Protein AF-A0A9E3WJ45-F1 (afdb_monomer_lite)

Sequence (172 aa):
MMRILLLAVLLLTVACGTVTPPIDIAPDAWISYDHKTSYFVSDAGADSVRLTVKYASFTFLDKSAELLPVAKSVFQRISNELAEKRGTVRAVYDSSKFYESVAYNGVSGVSTALVSNELTFSAKADSSGTPTSAIEPVEIVQKLEALKKALDSGLITKEEYERKKKEILERY

Radius of gyration: 19.95 Å; chains: 1; bounding box: 79×28×49 Å

Foldseek 3Di:
DPDPPPPPVPPPPQPFFDWDDPDDDDPVQWDDPDPFKIKHWADPDPQKIKIKMKGFDPAAAPCQLVQALVRVLVSLVVQQVVLVVVVARGKDWDPVDWDWTFTARPGGGTGMIMTMTMTGGDNDPPPPDPPPDCPRSVCLVVVLVVLVVCVVVVVDDPVRSVVVNVVSSVVD

Secondary structure (DSSP, 8-state):
--SSTTSSSTT----------SS---TTSPEE-SSSEEEEEEE-SSSEEEEEEEEE----GGGGGGHHHHHHHHHHHHHHHHHHHTT-SEEE--TT--EEEEEEETTTEEEEEEEEEEEEEESS--TTS-------HHHHHHHHHHHHHHHHTTSS-HHHHHHHHHHHHHT-

Structure (mmCIF, N/CA/C/O backbone):
data_AF-A0A9E3WJ45-F1
#
_entry.id   AF-A0A9E3WJ45-F1
#
loop_
_atom_site.group_PDB
_atom_site.id
_atom_site.type_symbol
_atom_site.label_atom_id
_atom_site.label_alt_id
_atom_site.label_comp_id
_atom_site.label_asym_id
_atom_site.label_entity_id
_atom_site.label_seq_id
_atom_site.pdbx_PDB_ins_code
_atom_site.Cartn_x
_atom_site.Cartn_y
_atom_site.Cartn_z
_atom_site.occupancy
_atom_site.B_iso_or_equiv
_atom_site.auth_seq_id
_atom_site.auth_comp_id
_atom_site.auth_asym_id
_atom_site.auth_atom_id
_atom_site.pdbx_PDB_model_num
ATOM 1 N N . MET A 1 1 ? -55.492 -4.082 -3.348 1.00 48.84 1 MET A N 1
ATOM 2 C CA . MET A 1 1 ? -54.397 -4.036 -2.352 1.00 48.84 1 MET A CA 1
ATOM 3 C C . MET A 1 1 ? -53.223 -4.911 -2.813 1.00 48.84 1 MET A C 1
ATOM 5 O O . MET A 1 1 ? -53.079 -6.005 -2.304 1.00 48.84 1 MET A O 1
ATOM 9 N N . MET A 1 2 ? -52.420 -4.505 -3.812 1.00 48.41 2 MET A N 1
ATOM 10 C CA . MET A 1 2 ? -51.205 -5.265 -4.202 1.00 48.41 2 MET A CA 1
ATOM 11 C C . MET A 1 2 ? -50.290 -4.478 -5.166 1.00 48.41 2 MET A C 1
ATOM 13 O O . MET A 1 2 ? -49.921 -4.972 -6.223 1.00 48.41 2 MET A O 1
ATOM 17 N N . ARG A 1 3 ? -49.988 -3.202 -4.878 1.00 51.31 3 ARG A N 1
ATOM 18 C CA . ARG A 1 3 ? -49.103 -2.382 -5.744 1.00 51.31 3 ARG A CA 1
ATOM 19 C C . ARG A 1 3 ? -48.049 -1.542 -5.013 1.00 51.31 3 ARG A C 1
ATOM 21 O O . ARG A 1 3 ? -47.250 -0.895 -5.667 1.00 51.31 3 ARG A O 1
ATOM 28 N N . ILE A 1 4 ? -48.002 -1.587 -3.680 1.00 54.56 4 ILE A N 1
ATOM 29 C CA . ILE A 1 4 ? -47.079 -0.756 -2.881 1.00 54.56 4 ILE A CA 1
ATOM 30 C C . ILE A 1 4 ? -45.827 -1.542 -2.431 1.00 54.56 4 ILE A C 1
ATOM 32 O O . ILE A 1 4 ? -44.836 -0.947 -2.031 1.00 54.56 4 ILE A O 1
ATOM 36 N N . LEU A 1 5 ? -45.800 -2.874 -2.576 1.00 51.72 5 LEU A N 1
ATOM 37 C CA . LEU A 1 5 ? -44.706 -3.698 -2.037 1.00 51.72 5 LEU A CA 1
ATOM 38 C C . LEU A 1 5 ? -43.452 -3.806 -2.932 1.00 51.72 5 LEU A C 1
ATOM 40 O O . LEU A 1 5 ? -42.446 -4.347 -2.492 1.00 51.72 5 LEU A O 1
ATOM 44 N N . LEU A 1 6 ? -43.487 -3.305 -4.172 1.00 49.81 6 LEU A N 1
ATOM 45 C CA . LEU A 1 6 ? -42.384 -3.470 -5.135 1.00 49.81 6 LEU A CA 1
ATOM 46 C C . LEU A 1 6 ? -41.382 -2.302 -5.163 1.00 49.81 6 LEU A C 1
ATOM 48 O O . LEU A 1 6 ? -40.339 -2.426 -5.795 1.00 49.81 6 LEU A O 1
ATOM 52 N N . LEU A 1 7 ? -41.649 -1.196 -4.456 1.00 48.41 7 LEU A N 1
ATOM 53 C CA . LEU A 1 7 ? -40.744 -0.035 -4.430 1.00 48.41 7 LEU A CA 1
ATOM 54 C C . LEU A 1 7 ? -39.679 -0.080 -3.318 1.00 48.41 7 LEU A C 1
ATOM 56 O O . LEU A 1 7 ? -38.737 0.704 -3.356 1.00 48.41 7 LEU A O 1
ATOM 60 N N . ALA A 1 8 ? -39.792 -0.985 -2.341 1.00 49.59 8 ALA A N 1
ATOM 61 C CA . ALA A 1 8 ? -38.893 -1.013 -1.181 1.00 49.59 8 ALA A CA 1
ATOM 62 C C . ALA A 1 8 ? -37.630 -1.882 -1.368 1.00 49.59 8 ALA A C 1
ATOM 64 O O . ALA A 1 8 ? -36.705 -1.791 -0.568 1.00 49.59 8 ALA A O 1
ATOM 65 N N . VAL A 1 9 ? -37.556 -2.702 -2.423 1.00 49.16 9 VAL A N 1
ATOM 66 C CA . VAL A 1 9 ? -36.416 -3.617 -2.663 1.00 49.16 9 VAL A CA 1
ATOM 67 C C . VAL A 1 9 ? -35.296 -2.958 -3.490 1.00 49.16 9 VAL A C 1
ATOM 69 O O . VAL A 1 9 ? -34.186 -3.473 -3.549 1.00 49.16 9 VAL A O 1
ATOM 72 N N . LEU A 1 10 ? -35.534 -1.776 -4.072 1.00 48.03 10 LEU A N 1
ATOM 73 C CA . LEU A 1 10 ? -34.565 -1.100 -4.948 1.00 48.03 10 LEU A CA 1
ATOM 74 C C . LEU A 1 10 ? -33.576 -0.162 -4.219 1.00 48.03 10 LEU A C 1
ATOM 76 O O . LEU A 1 10 ? -32.711 0.419 -4.861 1.00 48.03 10 LEU A O 1
ATOM 80 N N . LEU A 1 11 ? -33.689 0.009 -2.897 1.00 47.91 11 LEU A N 1
ATOM 81 C CA . LEU A 1 11 ? -32.95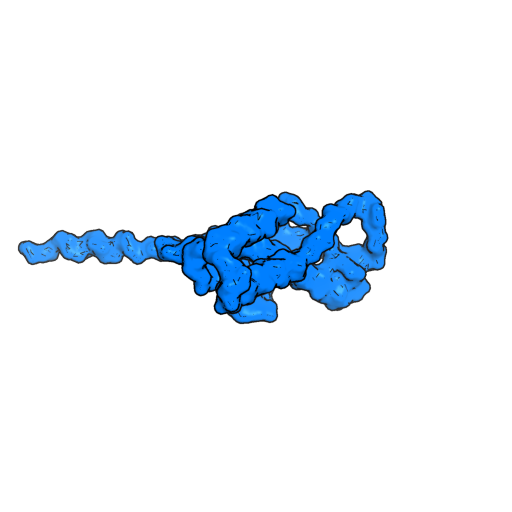2 1.039 -2.138 1.00 47.91 11 LEU A CA 1
ATOM 82 C C . LEU A 1 11 ? -31.832 0.506 -1.230 1.00 47.91 11 LEU A C 1
ATOM 84 O O . LEU A 1 11 ? -31.256 1.265 -0.457 1.00 47.91 11 LEU A O 1
ATOM 88 N N . LEU A 1 12 ? -31.484 -0.778 -1.341 1.00 48.91 12 LEU A N 1
ATOM 89 C CA . LEU A 1 12 ? -30.400 -1.403 -0.570 1.00 48.91 12 LEU A CA 1
ATOM 90 C C . LEU A 1 12 ? -29.258 -1.918 -1.455 1.00 48.91 12 LEU A C 1
ATOM 92 O O . LEU A 1 12 ? -28.562 -2.864 -1.093 1.00 48.91 12 LEU A O 1
ATOM 96 N N . THR A 1 13 ? -28.994 -1.266 -2.591 1.00 52.03 13 THR A N 1
ATOM 97 C CA . THR A 1 13 ? -27.661 -1.348 -3.199 1.00 52.03 13 THR A CA 1
ATOM 98 C C . THR A 1 13 ? -26.712 -0.547 -2.316 1.00 52.03 13 THR A C 1
ATOM 100 O O . THR A 1 13 ? -26.434 0.624 -2.574 1.00 52.03 13 THR A O 1
ATOM 103 N N . VAL A 1 14 ? -26.265 -1.158 -1.217 1.00 56.28 14 VAL A N 1
ATOM 104 C CA . VAL A 1 14 ? -25.127 -0.663 -0.445 1.00 56.28 14 VAL A CA 1
ATOM 105 C C . VAL A 1 14 ? -23.978 -0.570 -1.440 1.00 56.28 14 VAL A C 1
ATOM 107 O O . VAL A 1 14 ? -23.453 -1.589 -1.884 1.00 56.28 14 VAL A O 1
ATOM 110 N N . ALA A 1 15 ? -23.665 0.651 -1.871 1.00 55.47 15 ALA A N 1
ATOM 111 C CA . ALA A 1 15 ? -22.578 0.913 -2.791 1.00 55.47 15 ALA A CA 1
ATOM 112 C C . ALA A 1 15 ? -21.275 0.551 -2.071 1.00 55.47 15 ALA A C 1
ATOM 114 O O . ALA A 1 15 ? -20.734 1.343 -1.302 1.00 55.47 15 ALA A O 1
ATOM 115 N N . CYS A 1 16 ? -20.805 -0.681 -2.261 1.00 63.72 16 CYS A N 1
ATOM 116 C CA . CYS A 1 16 ? -19.432 -1.029 -1.944 1.00 63.72 16 CYS A CA 1
ATOM 117 C C . CYS A 1 16 ? -18.552 -0.171 -2.848 1.00 63.72 16 CYS A C 1
ATOM 119 O O . CYS A 1 16 ? -18.567 -0.342 -4.068 1.00 63.72 16 CYS A O 1
ATOM 121 N N . GLY A 1 17 ? -17.831 0.781 -2.255 1.00 70.25 17 GLY A N 1
ATOM 122 C CA . GLY A 1 17 ? -16.852 1.558 -2.998 1.00 70.25 17 GLY A CA 1
ATOM 123 C C . GLY A 1 17 ? -15.794 0.625 -3.582 1.00 70.25 17 GLY A C 1
A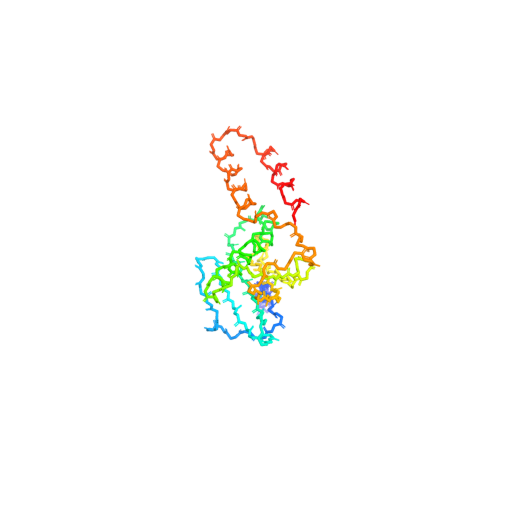TOM 124 O O . GLY A 1 17 ? -15.423 -0.373 -2.964 1.00 70.25 17 GLY A O 1
ATOM 125 N N . THR A 1 18 ? -15.299 0.949 -4.768 1.00 82.25 18 THR A N 1
ATOM 126 C CA . THR A 1 18 ? -14.109 0.323 -5.348 1.00 82.25 18 THR A CA 1
ATOM 127 C C . THR A 1 18 ? -12.976 1.332 -5.325 1.00 82.25 18 THR A C 1
ATOM 129 O O . THR A 1 18 ? -13.205 2.527 -5.498 1.00 82.25 18 THR A O 1
ATOM 132 N N . VAL A 1 19 ? -11.748 0.862 -5.113 1.00 87.12 19 VAL A N 1
ATOM 133 C CA . VAL A 1 19 ? -10.573 1.704 -5.352 1.00 87.12 19 VAL A CA 1
ATOM 134 C C . VAL A 1 19 ? -10.388 1.858 -6.856 1.00 87.12 19 VAL A C 1
ATOM 136 O O . VAL A 1 19 ? -10.537 0.886 -7.598 1.00 87.12 19 VAL A O 1
ATOM 139 N N . THR A 1 20 ? -10.056 3.065 -7.295 1.00 90.69 20 THR A N 1
ATOM 140 C CA . THR A 1 20 ? -9.790 3.355 -8.707 1.00 90.69 20 THR A CA 1
ATOM 141 C C . THR A 1 20 ? -8.283 3.511 -8.873 1.00 90.69 20 THR A C 1
ATOM 143 O O . THR A 1 20 ? -7.707 4.376 -8.220 1.00 90.69 20 THR A O 1
ATOM 146 N N . PRO A 1 21 ? -7.601 2.664 -9.660 1.00 91.44 21 PRO A N 1
ATOM 147 C CA . PRO A 1 21 ? -6.188 2.861 -9.963 1.00 91.44 21 PRO A CA 1
ATOM 148 C C . PRO A 1 21 ? -5.984 4.071 -10.897 1.00 91.44 21 PRO A C 1
ATOM 150 O O . PRO A 1 21 ? -6.896 4.440 -11.634 1.00 91.44 21 PRO A O 1
ATOM 153 N N . PRO A 1 22 ? -4.787 4.690 -10.913 1.00 90.19 22 PRO A N 1
ATOM 154 C CA . PRO A 1 22 ? -4.501 5.832 -11.789 1.00 90.19 22 PRO A CA 1
ATOM 155 C C . PRO A 1 22 ? -4.388 5.452 -13.277 1.00 90.19 22 PRO A C 1
ATOM 157 O O . PRO A 1 22 ? -4.320 6.333 -14.129 1.00 90.19 22 PRO A O 1
ATOM 160 N N . ILE A 1 23 ? -4.317 4.154 -13.573 1.00 93.00 23 ILE A N 1
ATOM 161 C CA . ILE A 1 23 ? -4.298 3.547 -14.906 1.00 93.00 23 ILE A CA 1
ATOM 162 C C . ILE A 1 23 ? -5.186 2.303 -14.872 1.00 93.00 23 ILE A C 1
ATOM 164 O O . ILE A 1 23 ? -5.318 1.691 -13.813 1.00 93.00 23 ILE A O 1
ATOM 168 N N . ASP A 1 24 ? -5.766 1.906 -16.002 1.00 94.25 24 ASP A N 1
ATOM 169 C CA . ASP A 1 24 ? -6.551 0.672 -16.067 1.00 94.25 24 ASP A CA 1
ATOM 170 C C . ASP A 1 24 ? -5.642 -0.550 -15.873 1.00 94.25 24 ASP A C 1
ATOM 172 O O . ASP A 1 24 ? -4.673 -0.752 -16.604 1.00 94.25 24 ASP A O 1
ATOM 176 N N . ILE A 1 25 ? -5.955 -1.367 -14.864 1.00 94.00 25 ILE A N 1
ATOM 177 C CA . ILE A 1 25 ? -5.211 -2.586 -14.529 1.00 94.00 25 ILE A CA 1
ATOM 178 C C . ILE A 1 25 ? -6.151 -3.769 -14.723 1.00 94.00 25 ILE A C 1
ATOM 180 O O . ILE A 1 25 ? -7.179 -3.866 -14.045 1.00 94.00 25 ILE A O 1
ATOM 184 N N . ALA A 1 26 ? -5.790 -4.679 -15.628 1.00 94.38 26 ALA A N 1
ATOM 185 C CA . ALA A 1 26 ? -6.554 -5.899 -15.849 1.00 94.38 26 ALA A CA 1
ATOM 186 C C . ALA A 1 26 ? -6.624 -6.741 -14.553 1.00 94.38 26 ALA A C 1
ATOM 188 O O . ALA A 1 26 ? -5.655 -6.772 -13.788 1.00 94.38 26 ALA A O 1
ATOM 189 N N . PRO A 1 27 ? -7.747 -7.426 -14.262 1.00 91.25 27 PRO A N 1
ATOM 190 C CA . PRO A 1 27 ? -7.904 -8.176 -13.013 1.00 91.25 27 PRO A CA 1
ATOM 191 C C . PRO A 1 27 ? -6.828 -9.246 -12.765 1.00 91.25 27 PRO A C 1
ATOM 193 O O . PRO A 1 27 ? -6.482 -9.503 -11.614 1.00 91.25 27 PRO A O 1
ATOM 196 N N . ASP A 1 28 ? -6.290 -9.839 -13.827 1.00 95.31 28 ASP A N 1
ATOM 197 C CA . ASP A 1 28 ? -5.254 -10.877 -13.828 1.00 95.31 28 ASP A CA 1
ATOM 198 C C . ASP A 1 28 ? -3.819 -10.326 -13.807 1.00 95.31 28 ASP A C 1
ATOM 200 O O . ASP A 1 28 ? -2.879 -11.075 -13.552 1.00 95.31 28 ASP A O 1
ATOM 204 N N . ALA A 1 29 ? -3.635 -9.019 -14.011 1.00 96.19 29 ALA A N 1
ATOM 205 C CA . ALA A 1 29 ? -2.321 -8.379 -13.969 1.00 96.19 29 ALA A CA 1
ATOM 206 C C . ALA A 1 29 ? -1.793 -8.162 -12.535 1.00 96.19 29 ALA A C 1
ATOM 208 O O . ALA A 1 29 ? -0.626 -7.821 -12.341 1.00 96.19 29 ALA A O 1
ATOM 209 N N . TRP A 1 30 ? -2.640 -8.341 -11.517 1.00 96.06 30 TRP A N 1
ATOM 210 C CA . TRP A 1 30 ? -2.259 -8.175 -10.116 1.00 96.06 30 TRP A CA 1
ATOM 211 C C . TRP A 1 30 ? -1.413 -9.345 -9.612 1.00 96.06 30 TRP A C 1
ATOM 213 O O . TRP A 1 30 ? -1.804 -10.507 -9.700 1.00 96.06 30 TRP A O 1
ATOM 223 N N . ILE A 1 31 ? -0.293 -9.025 -8.972 1.00 96.81 31 ILE A N 1
ATOM 224 C CA . ILE A 1 31 ? 0.581 -9.990 -8.311 1.00 96.81 31 ILE A CA 1
ATOM 225 C C . ILE A 1 31 ? 0.213 -10.048 -6.825 1.00 96.81 31 ILE A C 1
ATOM 227 O O . ILE A 1 31 ? 0.156 -9.022 -6.144 1.00 96.81 31 ILE A O 1
ATOM 231 N N . SER A 1 32 ? -0.035 -11.252 -6.306 1.00 96.25 32 SER A N 1
ATOM 232 C CA . SER A 1 32 ? -0.278 -11.467 -4.876 1.00 96.25 32 SER A CA 1
ATOM 233 C C . SER A 1 32 ? 1.031 -11.348 -4.096 1.00 96.25 32 SER A C 1
ATOM 235 O O . SER A 1 32 ? 1.980 -12.074 -4.383 1.00 96.25 32 SER A O 1
ATOM 237 N N . TYR A 1 33 ? 1.077 -10.461 -3.101 1.00 94.25 33 TYR A N 1
ATOM 238 C CA . TYR A 1 33 ? 2.220 -10.326 -2.189 1.00 94.25 33 TYR A CA 1
ATOM 239 C C . TYR A 1 33 ? 1.990 -11.113 -0.895 1.00 94.25 33 TYR A C 1
ATOM 241 O O . TYR A 1 33 ? 2.824 -11.910 -0.481 1.00 94.25 33 TYR A O 1
ATOM 249 N N . ASP A 1 34 ? 0.811 -10.944 -0.297 1.00 93.12 34 ASP A N 1
ATOM 250 C CA . ASP A 1 34 ? 0.337 -11.717 0.850 1.00 93.12 34 ASP A CA 1
ATOM 251 C C . ASP A 1 34 ? -1.200 -11.853 0.785 1.00 93.12 34 ASP A C 1
ATOM 253 O O . ASP A 1 34 ? -1.827 -11.502 -0.212 1.00 93.12 34 ASP A O 1
ATOM 257 N N . HIS A 1 35 ? -1.830 -12.369 1.843 1.00 89.69 35 HIS A N 1
ATOM 258 C CA . HIS A 1 35 ? -3.284 -12.582 1.909 1.00 89.69 35 HIS A CA 1
ATOM 259 C C . HIS A 1 35 ? -4.140 -11.294 1.931 1.00 89.69 35 HIS A C 1
ATOM 261 O O . HIS A 1 35 ? -5.365 -11.376 1.853 1.00 89.69 35 HIS A O 1
ATOM 267 N N . LYS A 1 36 ? -3.524 -10.118 2.078 1.00 90.69 36 LYS A N 1
ATOM 268 C CA . LYS A 1 36 ? -4.161 -8.788 2.139 1.00 90.69 36 LYS A CA 1
ATOM 269 C C . LYS A 1 36 ? -3.657 -7.836 1.061 1.00 90.69 36 LYS A C 1
ATOM 271 O O . LYS A 1 36 ? -4.297 -6.823 0.788 1.00 90.69 36 LYS A O 1
ATOM 276 N N . THR A 1 37 ? -2.518 -8.145 0.462 1.00 93.88 37 THR A N 1
ATOM 277 C CA . THR A 1 37 ? -1.779 -7.237 -0.399 1.00 93.88 37 THR A CA 1
ATOM 278 C C . THR A 1 37 ? -1.663 -7.818 -1.794 1.00 93.88 37 THR A C 1
ATOM 280 O O . THR A 1 37 ? -1.140 -8.916 -1.998 1.00 93.88 37 THR A O 1
ATOM 283 N N . SER A 1 38 ? -2.066 -7.027 -2.779 1.00 96.19 38 SER A N 1
ATOM 284 C CA . SER A 1 38 ? -1.710 -7.255 -4.176 1.00 96.19 38 SER A CA 1
ATOM 285 C C . SER A 1 38 ? -1.015 -6.021 -4.726 1.00 96.19 38 SER A C 1
ATOM 287 O O . SER A 1 38 ? -1.301 -4.901 -4.303 1.00 96.19 38 SER A O 1
ATOM 289 N N . TYR A 1 39 ? -0.123 -6.204 -5.686 1.00 97.56 39 TYR A N 1
ATOM 290 C CA . TYR A 1 39 ? 0.556 -5.096 -6.340 1.00 97.56 39 TYR A CA 1
ATOM 291 C C . TYR A 1 39 ? 0.611 -5.282 -7.850 1.00 97.56 39 TYR A C 1
ATOM 293 O O . TYR A 1 39 ? 0.423 -6.377 -8.372 1.00 97.56 39 TYR A O 1
ATOM 301 N N . PHE A 1 40 ? 0.849 -4.183 -8.543 1.00 97.69 40 PHE A N 1
ATOM 302 C CA . PHE A 1 40 ? 1.014 -4.121 -9.981 1.00 97.69 40 PHE A CA 1
ATOM 303 C C . PHE A 1 40 ? 2.198 -3.210 -10.295 1.00 97.69 40 PHE A C 1
ATOM 305 O O . PHE A 1 40 ? 2.411 -2.204 -9.614 1.00 97.69 40 PHE A O 1
ATOM 312 N N . VAL A 1 41 ? 2.976 -3.582 -11.307 1.00 97.12 41 VAL A N 1
ATOM 313 C CA . VAL A 1 41 ? 4.116 -2.804 -11.789 1.00 97.12 41 VAL A CA 1
ATOM 314 C C . VAL A 1 41 ? 3.908 -2.558 -13.273 1.00 97.12 41 VAL A C 1
ATOM 316 O O . VAL A 1 41 ? 3.729 -3.513 -14.025 1.00 97.12 41 VAL A O 1
ATOM 319 N N . SER A 1 42 ? 3.955 -1.298 -13.691 1.00 96.44 42 SER A N 1
ATOM 320 C CA . SER A 1 42 ? 3.984 -0.923 -15.105 1.00 96.44 42 SER A CA 1
ATOM 321 C C . SER A 1 42 ? 5.224 -0.105 -15.416 1.00 96.44 42 SER A C 1
ATOM 323 O O . SER A 1 42 ? 5.695 0.659 -14.573 1.00 96.44 42 SER A O 1
ATOM 325 N N . ASP A 1 43 ? 5.724 -0.211 -16.638 1.00 94.62 43 ASP A N 1
ATOM 326 C CA . ASP A 1 43 ? 6.835 0.621 -17.087 1.00 94.62 43 ASP A CA 1
ATOM 327 C C . ASP A 1 43 ? 6.401 2.094 -17.164 1.00 94.62 43 ASP A C 1
ATOM 329 O O . ASP A 1 43 ? 5.302 2.411 -17.627 1.00 94.62 43 ASP A O 1
ATOM 333 N N . ALA A 1 44 ? 7.247 2.993 -16.658 1.00 90.88 44 ALA A N 1
ATOM 334 C CA . ALA A 1 44 ? 7.043 4.446 -16.709 1.00 90.88 44 ALA A CA 1
ATOM 335 C C . ALA A 1 44 ? 8.152 5.158 -17.508 1.00 90.88 44 ALA A C 1
ATOM 337 O O . ALA A 1 44 ? 7.964 6.285 -17.963 1.00 90.88 44 ALA A O 1
ATOM 338 N N . GLY A 1 45 ? 9.277 4.478 -17.738 1.00 89.75 45 GLY A N 1
ATOM 339 C CA . GLY A 1 45 ? 10.425 4.964 -18.492 1.00 89.75 45 GLY A CA 1
ATOM 340 C C . GLY A 1 45 ? 11.514 3.893 -18.582 1.00 89.75 45 GLY A C 1
ATOM 341 O O . GLY A 1 45 ? 11.306 2.755 -18.171 1.00 89.75 45 GLY A O 1
ATOM 342 N N . ALA A 1 46 ? 12.687 4.255 -19.111 1.00 86.00 46 ALA A N 1
ATOM 343 C CA . ALA A 1 46 ? 13.811 3.321 -19.255 1.00 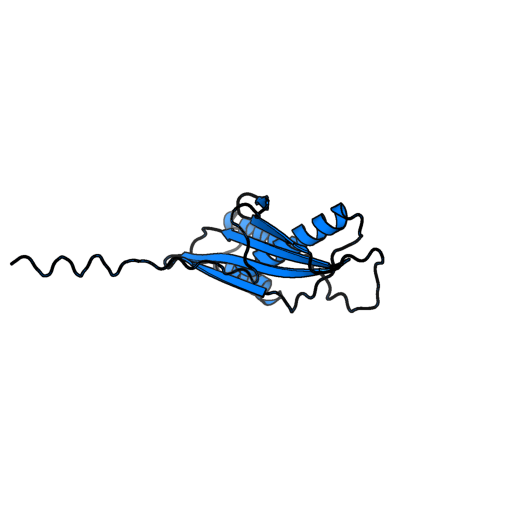86.00 46 ALA A CA 1
ATOM 344 C C . ALA A 1 46 ? 14.302 2.774 -17.899 1.00 86.00 46 ALA A C 1
ATOM 346 O O . ALA A 1 46 ? 14.517 1.574 -17.759 1.00 86.00 46 ALA A O 1
ATOM 347 N N . ASP A 1 47 ? 14.391 3.651 -16.892 1.00 87.00 47 ASP A N 1
ATOM 348 C CA . ASP A 1 47 ? 14.870 3.328 -15.539 1.00 87.00 47 ASP A CA 1
ATOM 349 C C . ASP A 1 47 ? 13.806 3.579 -14.456 1.00 87.00 47 ASP A C 1
ATOM 351 O O . ASP A 1 47 ? 14.108 3.595 -13.256 1.00 87.00 47 ASP A O 1
ATOM 355 N N . SER A 1 48 ? 12.552 3.792 -14.872 1.00 91.62 48 SER A N 1
ATOM 356 C CA . SER A 1 48 ? 11.438 4.060 -13.968 1.00 91.62 48 SER A CA 1
ATOM 357 C C . SER A 1 48 ? 10.263 3.116 -14.184 1.00 91.62 48 SER A C 1
ATOM 359 O O . SER A 1 48 ? 9.924 2.719 -15.301 1.00 91.62 48 SER A O 1
ATOM 361 N N . VAL A 1 49 ? 9.627 2.744 -13.078 1.00 95.62 49 VAL A N 1
ATOM 362 C CA . VAL A 1 49 ? 8.392 1.960 -13.072 1.00 95.62 49 VAL A CA 1
ATOM 363 C C . VAL A 1 49 ? 7.369 2.630 -12.186 1.00 95.62 49 VAL A C 1
ATOM 365 O O . VAL A 1 49 ? 7.699 3.235 -11.173 1.00 95.62 49 VAL A O 1
ATOM 368 N N . ARG A 1 50 ? 6.100 2.466 -12.514 1.00 96.62 50 ARG A N 1
ATOM 369 C CA . ARG A 1 50 ? 5.010 2.788 -11.607 1.00 96.62 50 ARG A CA 1
ATOM 370 C C . ARG A 1 50 ? 4.661 1.550 -10.803 1.00 96.62 50 ARG A C 1
ATOM 372 O O . ARG A 1 50 ? 4.302 0.520 -11.367 1.00 96.62 50 ARG A O 1
ATOM 379 N N . LEU A 1 51 ? 4.744 1.671 -9.485 1.00 97.50 51 LEU A N 1
ATOM 380 C CA . LEU A 1 51 ? 4.236 0.668 -8.561 1.00 97.50 51 LEU A CA 1
ATOM 381 C C . LEU A 1 51 ? 2.835 1.095 -8.114 1.00 97.50 51 LEU A C 1
ATOM 383 O O . LEU A 1 51 ? 2.592 2.257 -7.777 1.00 97.50 51 LEU A O 1
ATOM 387 N N . THR A 1 52 ? 1.899 0.158 -8.102 1.00 97.50 52 THR A N 1
ATOM 388 C CA . THR A 1 52 ? 0.567 0.322 -7.518 1.00 97.50 52 THR A CA 1
ATOM 389 C C . THR A 1 52 ? 0.356 -0.797 -6.514 1.00 97.50 52 THR A C 1
ATOM 391 O O . THR A 1 52 ? 0.451 -1.968 -6.862 1.00 97.50 52 THR A O 1
ATOM 394 N N . VAL A 1 53 ? 0.060 -0.453 -5.266 1.00 96.88 53 VAL A N 1
ATOM 395 C CA . VAL A 1 53 ? -0.209 -1.404 -4.186 1.00 96.88 53 VAL A CA 1
ATOM 396 C C . VAL A 1 53 ? -1.651 -1.257 -3.747 1.00 96.88 53 VAL A C 1
ATOM 398 O O . VAL A 1 53 ? -2.106 -0.164 -3.423 1.00 96.88 53 VAL A O 1
ATOM 401 N N . LYS A 1 54 ? -2.359 -2.380 -3.723 1.00 95.06 54 LYS A N 1
ATOM 402 C CA . LYS A 1 54 ? -3.713 -2.525 -3.207 1.00 95.06 54 LYS A CA 1
ATOM 403 C C . LYS A 1 54 ? -3.638 -3.321 -1.910 1.00 95.06 54 LYS A C 1
ATOM 405 O O . LYS A 1 54 ? -3.323 -4.509 -1.925 1.00 95.06 54 LYS A O 1
ATOM 410 N N . TYR A 1 55 ? -3.942 -2.657 -0.805 1.00 92.69 55 TYR A N 1
ATOM 411 C CA . TYR A 1 55 ? -3.996 -3.243 0.525 1.00 92.69 55 TYR A CA 1
ATOM 412 C C . TYR A 1 55 ? -5.451 -3.339 0.983 1.00 92.69 55 TYR A C 1
ATOM 414 O O . TYR A 1 55 ? -6.123 -2.325 1.190 1.00 92.69 55 TYR A O 1
ATOM 422 N N . ALA A 1 56 ? -5.950 -4.561 1.126 1.00 86.69 56 ALA A N 1
ATOM 423 C CA . ALA A 1 56 ? -7.297 -4.850 1.589 1.00 86.69 56 ALA A CA 1
ATOM 424 C C . ALA A 1 56 ? -7.247 -5.409 3.013 1.00 86.69 56 ALA A C 1
ATOM 426 O O . ALA A 1 56 ? -6.608 -6.426 3.283 1.00 86.69 56 ALA A O 1
ATOM 427 N N . SER A 1 57 ? -7.966 -4.774 3.934 1.00 73.69 57 SER A N 1
ATOM 428 C CA . SER A 1 57 ? -8.185 -5.318 5.271 1.00 73.69 57 SER A CA 1
ATOM 429 C C . SER A 1 57 ? -9.659 -5.196 5.605 1.00 73.69 57 SER A C 1
ATOM 431 O O . SER A 1 57 ? -10.183 -4.102 5.804 1.00 73.69 57 SER A O 1
ATOM 433 N N . PHE A 1 58 ? -10.328 -6.340 5.714 1.00 63.62 58 PHE A N 1
ATOM 434 C CA . PHE A 1 58 ? -11.687 -6.429 6.238 1.00 63.62 58 PHE A CA 1
ATOM 435 C C . PHE A 1 58 ? -11.634 -6.304 7.760 1.00 63.62 58 PHE A C 1
ATOM 437 O O . PHE A 1 58 ? -11.727 -7.285 8.495 1.00 63.62 58 PHE A O 1
ATOM 444 N N . THR A 1 59 ? -11.387 -5.094 8.245 1.00 53.84 59 THR A N 1
ATOM 445 C CA . THR A 1 59 ? -11.357 -4.797 9.678 1.00 53.84 59 THR A CA 1
ATOM 446 C C . THR A 1 59 ? -12.394 -3.740 10.012 1.00 53.84 59 THR A C 1
ATOM 448 O O . THR A 1 59 ? -12.552 -2.768 9.281 1.00 53.84 59 THR A O 1
ATOM 451 N N . PHE A 1 60 ? -13.113 -3.953 11.113 1.00 54.31 60 PHE A N 1
ATOM 452 C CA . PHE A 1 60 ? -14.162 -3.053 11.576 1.00 54.31 60 PHE A CA 1
ATOM 453 C C . PHE A 1 60 ? -13.607 -1.687 12.033 1.00 54.31 60 PHE A C 1
ATOM 455 O O . PHE A 1 60 ? -12.504 -1.631 12.574 1.00 54.31 60 PHE A O 1
ATOM 462 N N . LEU A 1 61 ? -14.403 -0.641 11.760 1.00 52.84 61 LEU A N 1
ATOM 463 C CA . LEU A 1 61 ? -14.357 0.815 12.031 1.00 52.84 61 LEU A CA 1
ATOM 464 C C . LEU A 1 61 ? -13.082 1.446 12.618 1.00 52.84 61 LEU A C 1
ATOM 466 O O . LEU A 1 61 ? -12.599 2.435 12.076 1.00 52.84 61 LEU A O 1
ATOM 470 N N . ASP A 1 62 ? -12.500 0.895 13.676 1.00 56.69 62 ASP A N 1
ATOM 471 C CA . ASP A 1 62 ? -11.424 1.540 14.440 1.00 56.69 62 ASP A CA 1
ATOM 472 C C . ASP A 1 62 ? -10.070 1.557 13.694 1.00 56.69 62 ASP A C 1
ATOM 474 O O . ASP A 1 62 ? -9.140 2.277 14.073 1.00 56.69 62 ASP A O 1
ATOM 478 N N . LYS A 1 63 ? -9.935 0.764 12.621 1.00 62.25 63 LYS A N 1
ATOM 479 C CA . LYS A 1 63 ? -8.690 0.613 11.840 1.00 62.25 63 LYS A CA 1
ATOM 480 C C . LYS A 1 63 ? -8.683 1.325 10.492 1.00 62.25 63 LYS A C 1
ATOM 482 O O . LYS A 1 63 ? -7.667 1.294 9.802 1.00 62.25 63 LYS A O 1
ATOM 487 N N . SER A 1 64 ? -9.768 1.990 10.097 1.00 68.38 64 SER A N 1
ATOM 488 C CA . SER A 1 64 ? -9.832 2.630 8.776 1.00 68.38 64 SER A CA 1
ATOM 489 C C . SER A 1 64 ? -8.779 3.728 8.594 1.00 68.38 64 SER A C 1
ATOM 491 O O . SER A 1 64 ? -8.255 3.892 7.497 1.00 68.38 64 SER A O 1
ATOM 493 N N . ALA A 1 65 ? -8.432 4.438 9.674 1.00 74.12 65 ALA A N 1
ATOM 494 C CA . ALA A 1 65 ? -7.381 5.457 9.675 1.00 74.12 65 ALA A CA 1
ATOM 495 C C . ALA A 1 65 ? -5.961 4.872 9.529 1.00 74.12 65 ALA A C 1
ATOM 497 O O . ALA A 1 65 ? -5.053 5.569 9.091 1.00 74.12 65 ALA A O 1
ATOM 498 N N . GLU A 1 66 ? -5.761 3.592 9.856 1.00 80.00 66 GLU A N 1
ATOM 499 C CA . GLU A 1 66 ? -4.461 2.919 9.729 1.00 80.00 66 GLU A CA 1
ATOM 500 C C . GLU A 1 66 ? -4.204 2.421 8.303 1.00 80.00 66 GLU A C 1
ATOM 502 O O . GLU A 1 66 ? -3.054 2.200 7.929 1.00 80.00 66 GLU A O 1
ATOM 507 N N . LEU A 1 67 ? -5.254 2.231 7.494 1.00 86.56 67 LEU A N 1
ATOM 508 C CA . LEU A 1 67 ? -5.126 1.519 6.223 1.00 86.56 67 LEU A CA 1
ATOM 509 C C . LEU A 1 67 ? -4.194 2.206 5.237 1.00 86.56 67 LEU A C 1
ATOM 511 O O . LEU A 1 67 ? -3.414 1.535 4.566 1.00 86.56 67 LEU A O 1
ATOM 515 N N . LEU A 1 68 ? -4.264 3.531 5.155 1.00 88.12 68 LEU A N 1
ATOM 516 C CA . LEU A 1 68 ? -3.456 4.293 4.218 1.00 88.12 68 LEU A CA 1
ATOM 517 C C . LEU A 1 68 ? -1.970 4.348 4.642 1.00 88.12 68 LEU A C 1
ATOM 519 O O . LEU A 1 68 ? -1.125 4.003 3.813 1.00 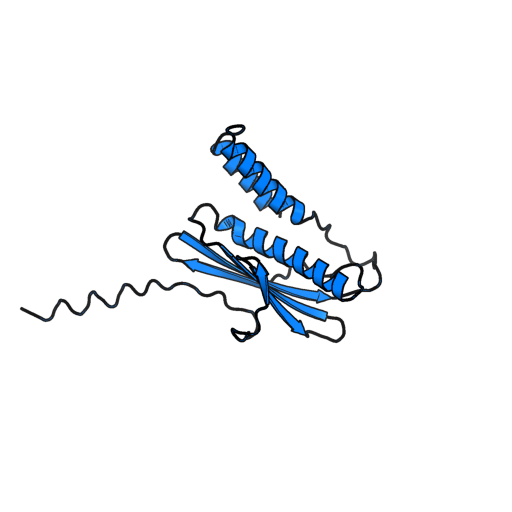88.12 68 LEU A O 1
ATOM 523 N N . PRO A 1 69 ? -1.615 4.660 5.908 1.00 89.25 69 PRO A N 1
ATOM 524 C CA . PRO A 1 69 ? -0.239 4.520 6.397 1.00 89.25 69 PRO A CA 1
ATOM 525 C C . PRO A 1 69 ? 0.327 3.103 6.240 1.00 89.25 69 PRO A C 1
ATOM 527 O O . PRO A 1 69 ? 1.476 2.933 5.828 1.00 89.25 69 PRO A O 1
ATOM 530 N N . VAL A 1 70 ? -0.482 2.071 6.499 1.00 89.19 70 VAL A N 1
ATOM 531 C CA . VAL A 1 70 ? -0.069 0.674 6.295 1.00 89.19 70 VAL A CA 1
ATOM 532 C C . VAL A 1 70 ? 0.156 0.378 4.811 1.00 89.19 70 VAL A C 1
ATOM 534 O O . VAL A 1 70 ? 1.176 -0.211 4.464 1.00 89.19 70 VAL A O 1
ATOM 537 N N . ALA A 1 71 ? -0.724 0.833 3.915 1.00 91.94 71 ALA A N 1
ATOM 538 C CA . ALA A 1 71 ? -0.544 0.660 2.474 1.00 91.94 71 ALA A CA 1
ATOM 539 C C . ALA A 1 71 ? 0.745 1.333 1.969 1.00 91.94 71 ALA A C 1
ATOM 541 O O . ALA A 1 71 ? 1.494 0.717 1.211 1.00 91.94 71 ALA A O 1
ATOM 542 N N . LYS A 1 72 ? 1.056 2.553 2.435 1.00 92.94 72 LYS A N 1
ATOM 543 C CA . LYS A 1 72 ? 2.329 3.244 2.143 1.00 92.94 72 LYS A CA 1
ATOM 544 C C . LYS A 1 72 ? 3.539 2.474 2.674 1.00 92.94 72 LYS A C 1
ATOM 546 O O . LYS A 1 72 ? 4.558 2.373 1.992 1.00 92.94 72 LYS A O 1
ATOM 551 N N . SER A 1 73 ? 3.419 1.893 3.866 1.00 89.19 73 SER A N 1
ATOM 552 C CA . SER A 1 73 ? 4.467 1.056 4.453 1.00 89.19 73 SER A CA 1
ATOM 553 C C . SER A 1 73 ? 4.755 -0.187 3.607 1.00 89.19 73 SER A C 1
ATOM 555 O O . SER A 1 73 ? 5.909 -0.481 3.283 1.00 89.19 73 SER A O 1
ATOM 557 N N . VAL A 1 74 ? 3.699 -0.877 3.180 1.00 92.62 74 VAL A N 1
ATOM 558 C CA . VAL A 1 74 ? 3.794 -2.047 2.302 1.00 92.62 74 VAL A CA 1
ATOM 559 C C . VAL A 1 74 ? 4.349 -1.664 0.927 1.00 92.62 74 VAL A C 1
ATOM 561 O O . VAL A 1 74 ? 5.199 -2.376 0.397 1.00 92.62 74 VAL A O 1
ATOM 564 N N . PHE A 1 75 ? 3.953 -0.509 0.382 1.00 94.75 75 PHE A N 1
ATOM 565 C CA . PHE A 1 75 ? 4.516 0.039 -0.853 1.00 94.75 75 PHE A CA 1
ATOM 566 C C . PHE A 1 75 ? 6.035 0.176 -0.791 1.00 94.75 75 PHE A C 1
ATOM 568 O O . PHE A 1 75 ? 6.722 -0.287 -1.699 1.00 94.75 75 PHE A O 1
ATOM 575 N N . GLN A 1 76 ? 6.569 0.757 0.284 1.00 92.31 76 GLN A N 1
ATOM 576 C CA . GLN A 1 76 ? 8.015 0.911 0.446 1.00 92.31 76 GLN A CA 1
ATOM 577 C C . GLN A 1 76 ? 8.740 -0.436 0.559 1.00 92.31 76 GLN A C 1
ATOM 579 O O . GLN A 1 76 ? 9.852 -0.596 0.062 1.00 92.31 76 GLN A O 1
ATOM 584 N N . ARG A 1 77 ? 8.127 -1.427 1.215 1.00 92.25 77 ARG A N 1
ATOM 585 C CA . ARG A 1 77 ? 8.718 -2.768 1.299 1.00 92.25 77 ARG A CA 1
ATOM 586 C C . ARG A 1 77 ? 8.825 -3.406 -0.085 1.00 92.25 77 ARG A C 1
ATOM 588 O O . ARG A 1 77 ? 9.903 -3.848 -0.467 1.00 92.25 77 ARG A O 1
ATOM 595 N N . ILE A 1 78 ? 7.733 -3.381 -0.849 1.00 95.12 78 ILE A N 1
ATOM 596 C CA . ILE A 1 78 ? 7.699 -3.927 -2.210 1.00 95.12 78 ILE A CA 1
ATOM 597 C C . ILE A 1 78 ? 8.664 -3.162 -3.126 1.00 95.12 78 ILE A C 1
ATOM 599 O O . ILE A 1 78 ? 9.344 -3.782 -3.939 1.00 95.12 78 ILE A O 1
ATOM 603 N N . SER A 1 79 ? 8.783 -1.838 -2.990 1.00 94.06 79 SER A N 1
ATOM 604 C CA . SER A 1 79 ? 9.725 -1.056 -3.800 1.00 94.06 79 SER A CA 1
ATOM 605 C C . SER A 1 79 ? 11.185 -1.433 -3.526 1.00 94.06 79 SER A C 1
ATOM 607 O O . SER A 1 79 ? 11.958 -1.580 -4.473 1.00 94.06 79 SER A O 1
ATOM 609 N N . ASN A 1 80 ? 11.551 -1.676 -2.265 1.00 91.50 80 ASN A N 1
ATOM 610 C CA . ASN A 1 80 ? 12.883 -2.157 -1.898 1.00 91.50 80 ASN A CA 1
ATOM 611 C C . ASN A 1 80 ? 13.163 -3.566 -2.441 1.00 91.50 80 ASN A C 1
ATOM 613 O O . ASN A 1 80 ? 14.223 -3.795 -3.017 1.00 91.50 80 ASN A O 1
ATOM 617 N N . GLU A 1 81 ? 12.205 -4.489 -2.338 1.00 93.56 81 GLU A N 1
ATOM 618 C CA . GLU A 1 81 ? 12.348 -5.831 -2.921 1.00 93.56 81 GLU A CA 1
ATOM 619 C C . GLU A 1 81 ? 12.482 -5.788 -4.453 1.00 93.56 81 GLU A C 1
ATOM 621 O O . GLU A 1 81 ? 13.239 -6.560 -5.045 1.00 93.56 81 GLU A O 1
ATOM 626 N N . LEU A 1 82 ? 11.766 -4.878 -5.125 1.00 92.94 82 LEU A N 1
ATOM 627 C CA . LEU A 1 82 ? 11.917 -4.657 -6.566 1.00 92.94 82 LEU A CA 1
ATOM 628 C C . LEU A 1 82 ? 13.305 -4.110 -6.913 1.00 92.94 82 LEU A C 1
ATOM 630 O O . LEU A 1 82 ? 13.875 -4.516 -7.926 1.00 92.94 82 LEU A O 1
ATOM 634 N N . ALA A 1 83 ? 13.854 -3.221 -6.083 1.00 90.88 83 ALA A N 1
ATOM 635 C CA . ALA A 1 83 ? 15.202 -2.695 -6.265 1.00 90.88 83 ALA A CA 1
ATOM 636 C C . ALA A 1 83 ? 16.266 -3.792 -6.131 1.00 90.88 83 ALA A C 1
ATOM 638 O O . ALA A 1 83 ? 17.144 -3.884 -6.993 1.00 90.88 83 ALA A O 1
ATOM 639 N N . GLU A 1 84 ? 16.138 -4.660 -5.122 1.00 90.06 84 GLU A N 1
ATOM 640 C CA . GLU A 1 84 ? 17.022 -5.812 -4.909 1.00 90.06 84 GLU A CA 1
ATOM 641 C C . GLU A 1 84 ? 16.970 -6.780 -6.098 1.00 90.06 84 GLU A C 1
ATOM 643 O O . GLU A 1 84 ? 18.008 -7.143 -6.653 1.00 90.06 84 GLU A O 1
ATOM 648 N N . LYS A 1 85 ? 15.765 -7.115 -6.580 1.00 90.81 85 LYS A N 1
ATOM 649 C CA . LYS A 1 85 ? 15.577 -7.959 -7.776 1.00 90.81 85 LYS A CA 1
ATOM 650 C C . LYS A 1 85 ? 16.197 -7.361 -9.040 1.00 90.81 85 LYS A C 1
ATOM 652 O O . LYS A 1 85 ? 16.582 -8.106 -9.937 1.00 90.81 85 LYS A O 1
ATOM 657 N N . ARG A 1 86 ? 16.293 -6.031 -9.123 1.00 89.12 86 ARG A N 1
ATOM 658 C CA . ARG A 1 86 ? 16.939 -5.303 -10.227 1.00 89.12 86 ARG A CA 1
ATOM 659 C C . ARG A 1 86 ? 18.442 -5.084 -10.015 1.00 89.12 86 ARG A C 1
ATOM 661 O O . ARG A 1 86 ? 19.073 -4.441 -10.848 1.00 89.12 86 ARG A O 1
ATOM 668 N N . GLY A 1 87 ? 19.025 -5.604 -8.933 1.00 87.69 87 GLY A N 1
ATOM 669 C CA . GLY A 1 87 ? 20.448 -5.441 -8.622 1.00 87.69 87 GLY A CA 1
ATOM 670 C C . GLY A 1 87 ? 20.831 -4.010 -8.235 1.00 87.69 87 GLY A C 1
ATOM 671 O O . GLY A 1 87 ? 21.982 -3.611 -8.404 1.00 87.69 87 GLY A O 1
ATOM 672 N N . THR A 1 88 ? 19.874 -3.221 -7.746 1.00 83.00 88 THR A N 1
ATOM 673 C CA . THR A 1 88 ? 20.084 -1.830 -7.315 1.00 83.00 88 THR A CA 1
ATOM 674 C C . THR A 1 88 ? 20.010 -1.706 -5.799 1.00 83.00 88 THR A C 1
ATOM 676 O O . THR A 1 88 ? 19.404 -2.534 -5.125 1.00 83.00 88 THR A O 1
ATOM 679 N N . VAL A 1 89 ? 20.640 -0.664 -5.247 1.00 77.62 89 VAL A N 1
ATOM 680 C CA . VAL A 1 89 ? 20.756 -0.489 -3.788 1.00 77.62 89 VAL A CA 1
ATOM 681 C C . VAL A 1 89 ? 19.419 -0.100 -3.154 1.00 77.62 89 VAL A C 1
ATOM 683 O O . VAL A 1 89 ? 19.132 -0.504 -2.031 1.00 77.62 89 VAL A O 1
ATOM 686 N N . ARG A 1 90 ? 18.605 0.709 -3.846 1.00 83.06 90 ARG A N 1
ATOM 687 C CA . ARG A 1 90 ? 17.294 1.159 -3.358 1.00 83.06 90 ARG A CA 1
ATOM 688 C C . ARG A 1 90 ? 16.403 1.664 -4.488 1.00 83.06 90 ARG A C 1
ATOM 690 O O . ARG A 1 90 ? 16.901 2.196 -5.481 1.00 83.06 90 ARG A O 1
ATOM 697 N N . ALA A 1 91 ? 15.093 1.585 -4.278 1.00 88.94 91 ALA A N 1
ATOM 698 C CA . ALA A 1 91 ? 14.125 2.333 -5.069 1.00 88.94 91 ALA A CA 1
ATOM 699 C C . ALA A 1 91 ? 14.038 3.770 -4.541 1.00 88.94 91 ALA A C 1
ATOM 701 O O . ALA A 1 91 ? 14.051 4.002 -3.330 1.00 88.94 91 ALA A O 1
ATOM 702 N N . VAL A 1 92 ? 13.940 4.736 -5.447 1.00 89.94 92 VAL A N 1
ATOM 703 C CA . VAL A 1 92 ? 13.761 6.153 -5.124 1.00 89.94 92 VAL A CA 1
ATOM 704 C C . VAL A 1 92 ? 12.374 6.581 -5.584 1.00 89.94 92 VAL A C 1
ATOM 706 O O . VAL A 1 92 ? 11.966 6.283 -6.701 1.00 89.94 92 VAL A O 1
ATOM 709 N N . TYR A 1 93 ? 11.636 7.260 -4.711 1.00 90.75 93 TYR A N 1
ATOM 710 C CA . TYR A 1 93 ? 10.312 7.801 -5.003 1.00 90.75 93 TYR A CA 1
ATOM 711 C C . TYR A 1 93 ? 10.039 9.031 -4.140 1.00 90.75 93 TYR A C 1
ATOM 713 O O . TYR A 1 93 ? 10.640 9.213 -3.079 1.00 90.75 93 TYR A O 1
ATOM 721 N N . ASP A 1 94 ? 9.123 9.878 -4.595 1.00 89.19 94 ASP A N 1
ATOM 722 C CA . ASP A 1 94 ? 8.718 11.084 -3.878 1.00 89.19 94 ASP A CA 1
ATOM 723 C C . ASP A 1 94 ? 7.553 10.759 -2.935 1.00 89.19 94 ASP A C 1
ATOM 725 O O . ASP A 1 94 ? 6.410 10.607 -3.373 1.00 89.19 94 ASP A O 1
ATOM 729 N N . SER A 1 95 ? 7.827 10.644 -1.633 1.00 86.12 95 SER A N 1
ATOM 730 C CA . SER A 1 95 ? 6.817 10.285 -0.627 1.00 86.12 95 SER A CA 1
ATOM 731 C C . SER A 1 95 ? 5.682 11.306 -0.485 1.00 86.12 95 SER A C 1
ATOM 733 O O . SER A 1 95 ? 4.651 10.977 0.099 1.00 86.12 95 SER A O 1
ATOM 735 N N . SER A 1 96 ? 5.828 12.514 -1.040 1.00 84.94 96 SER A N 1
ATOM 736 C CA . SER A 1 96 ? 4.772 13.533 -1.057 1.00 84.94 96 SER A CA 1
ATOM 737 C C . SER A 1 96 ? 3.798 13.391 -2.233 1.00 84.94 96 SER A C 1
ATOM 739 O O . SER A 1 96 ? 2.758 14.047 -2.249 1.00 84.94 96 SER A O 1
ATOM 741 N N . LYS A 1 97 ? 4.106 12.531 -3.214 1.00 90.62 97 LYS A N 1
ATOM 742 C CA . LYS A 1 97 ? 3.360 12.397 -4.480 1.00 90.62 97 LYS A CA 1
ATOM 743 C C . LYS A 1 97 ? 2.643 11.060 -4.640 1.00 90.62 97 LYS A C 1
ATOM 745 O O . LYS A 1 97 ? 2.476 10.571 -5.756 1.00 90.62 97 LYS A O 1
ATOM 750 N N . PHE A 1 98 ? 2.207 10.455 -3.539 1.00 93.56 98 PHE A N 1
ATOM 751 C CA . PHE A 1 98 ? 1.362 9.272 -3.641 1.00 93.56 98 PHE A CA 1
ATOM 752 C C . PHE A 1 98 ? 0.028 9.615 -4.302 1.00 93.56 98 PHE A C 1
ATOM 754 O O . PHE A 1 98 ? -0.681 10.529 -3.885 1.00 93.56 98 PHE A O 1
ATOM 761 N N . TYR A 1 99 ? -0.335 8.831 -5.312 1.00 95.62 99 TYR A N 1
ATOM 762 C CA . TYR A 1 99 ? -1.730 8.669 -5.675 1.00 95.62 99 TYR A CA 1
ATOM 763 C C . TYR A 1 99 ? -2.385 7.758 -4.640 1.00 95.62 99 TYR A C 1
ATOM 765 O O . TYR A 1 99 ? -1.883 6.664 -4.379 1.00 95.62 99 TYR A O 1
ATOM 773 N N . GLU A 1 100 ? -3.504 8.196 -4.075 1.00 94.56 100 GLU A N 1
ATOM 774 C CA . GLU A 1 100 ? -4.200 7.508 -2.994 1.00 94.56 100 GLU A CA 1
ATOM 775 C C . GLU A 1 100 ? -5.673 7.335 -3.364 1.00 94.56 100 GLU A C 1
ATOM 777 O O . GLU A 1 100 ? -6.342 8.282 -3.776 1.00 94.56 100 GLU A O 1
ATOM 782 N N . SER A 1 101 ? -6.194 6.121 -3.212 1.00 93.06 101 SER A N 1
ATOM 783 C CA . SER A 1 101 ? -7.614 5.823 -3.390 1.00 93.06 101 SER A CA 1
ATOM 784 C C . SER A 1 101 ? -8.074 4.887 -2.282 1.00 93.06 101 SER A C 1
ATOM 786 O O . SER A 1 101 ? -7.418 3.891 -1.985 1.00 93.06 101 SER A O 1
ATOM 788 N N . VAL A 1 102 ? -9.198 5.203 -1.644 1.00 90.50 102 VAL A N 1
ATOM 789 C CA . VAL A 1 102 ? -9.760 4.414 -0.544 1.00 90.50 102 VAL A CA 1
ATOM 790 C C . VAL A 1 102 ? -11.192 4.007 -0.864 1.00 90.50 102 VAL A C 1
ATOM 792 O O . VAL A 1 102 ? -11.988 4.804 -1.355 1.00 90.50 102 VAL A O 1
ATOM 795 N N . ALA A 1 103 ? -11.525 2.753 -0.576 1.00 87.88 103 ALA A N 1
ATOM 796 C CA . ALA A 1 103 ? -12.855 2.194 -0.771 1.00 87.88 103 ALA A CA 1
ATOM 797 C C . ALA A 1 103 ? -13.530 1.932 0.569 1.00 87.88 103 ALA A C 1
ATOM 799 O O . ALA A 1 103 ? -12.974 1.237 1.423 1.00 87.88 103 ALA A O 1
ATOM 800 N N . TYR A 1 104 ? -14.759 2.417 0.726 1.00 84.00 104 TYR A N 1
ATOM 801 C CA . TYR A 1 104 ? -15.556 2.220 1.931 1.00 84.00 104 TYR A CA 1
ATOM 802 C C . TYR A 1 104 ? -16.551 1.080 1.733 1.00 84.00 104 TYR A C 1
ATOM 804 O O . TYR A 1 104 ? -17.255 1.026 0.722 1.00 84.00 104 TYR A O 1
ATOM 812 N N . ASN A 1 105 ? -16.643 0.191 2.720 1.00 73.44 105 ASN A N 1
ATOM 813 C CA . ASN A 1 105 ? -17.837 -0.625 2.881 1.00 73.44 105 ASN A CA 1
ATOM 814 C C . ASN A 1 105 ? -18.768 0.176 3.816 1.00 73.44 105 ASN A C 1
ATOM 816 O O . ASN A 1 105 ? -18.329 0.728 4.822 1.00 73.44 105 ASN A O 1
ATOM 820 N N . GLY A 1 106 ? -20.045 0.346 3.480 1.00 68.56 106 GLY A N 1
ATOM 821 C CA . GLY A 1 106 ? -20.954 1.248 4.217 1.00 68.56 106 GLY A CA 1
ATOM 822 C C . GLY A 1 106 ? -21.235 0.872 5.685 1.00 68.56 106 GLY A C 1
ATOM 823 O O . GLY A 1 106 ? -22.116 1.460 6.298 1.00 68.56 106 GLY A O 1
ATOM 824 N N . VAL A 1 107 ? -20.529 -0.121 6.237 1.00 69.75 107 VAL A N 1
ATOM 825 C CA . VAL A 1 107 ? -20.744 -0.701 7.570 1.00 69.75 107 VAL A CA 1
ATOM 826 C C . VAL A 1 107 ? -19.519 -0.522 8.468 1.00 69.75 107 VAL A C 1
ATOM 828 O O . VAL A 1 107 ? -19.658 -0.238 9.653 1.00 69.75 107 VAL A O 1
ATOM 831 N N . SER A 1 108 ? -18.315 -0.708 7.925 1.00 65.69 108 SER A N 1
ATOM 832 C CA . SER A 1 108 ? -17.088 -0.905 8.697 1.00 65.69 108 SER A CA 1
ATOM 833 C C . SER A 1 108 ? -15.992 0.124 8.399 1.00 65.69 108 SER A C 1
ATOM 835 O O . SER A 1 108 ? -14.916 0.028 8.982 1.00 65.69 108 SER A O 1
ATOM 837 N N . GLY A 1 109 ? -16.253 1.111 7.536 1.00 74.12 109 GLY A N 1
ATOM 838 C CA . GLY A 1 109 ? -15.298 2.160 7.172 1.00 74.12 109 GLY A CA 1
ATOM 839 C C . GLY A 1 109 ? -14.476 1.811 5.929 1.00 74.12 109 GLY A C 1
ATOM 840 O O . GLY A 1 109 ? -14.952 1.120 5.025 1.00 74.12 109 GLY A O 1
ATOM 841 N N . VAL A 1 110 ? -13.245 2.331 5.850 1.00 73.94 110 VAL A N 1
ATOM 842 C CA . VAL A 1 110 ? -12.322 1.999 4.751 1.00 73.94 110 VAL A CA 1
ATOM 843 C C . VAL A 1 110 ? -12.024 0.499 4.803 1.00 73.94 110 VAL A C 1
ATOM 845 O O . VAL A 1 110 ? -11.650 -0.034 5.841 1.00 73.94 110 VAL A O 1
ATOM 848 N N . SER A 1 111 ? -12.206 -0.172 3.672 1.00 84.00 111 SER A N 1
ATOM 849 C CA . SER A 1 111 ? -12.018 -1.615 3.491 1.00 84.00 111 SER A CA 1
ATOM 850 C C . SER A 1 111 ? -10.787 -1.935 2.645 1.00 84.00 111 SER A C 1
ATOM 852 O O . SER A 1 111 ? -10.143 -2.968 2.824 1.00 84.00 111 SER A O 1
ATOM 854 N N . THR A 1 112 ? -10.448 -1.033 1.725 1.00 88.62 112 THR A N 1
ATOM 855 C CA . THR A 1 112 ? -9.301 -1.164 0.830 1.00 88.62 112 THR A CA 1
ATOM 856 C C . THR A 1 112 ? -8.651 0.198 0.660 1.00 88.62 112 THR A C 1
ATOM 858 O O . THR A 1 112 ? -9.349 1.192 0.456 1.00 88.62 112 THR A O 1
ATOM 861 N N . ALA A 1 113 ? -7.327 0.231 0.725 1.00 92.12 113 ALA A N 1
ATOM 862 C CA . ALA A 1 113 ? -6.513 1.369 0.338 1.00 92.12 113 ALA A CA 1
ATOM 863 C C . ALA A 1 113 ? -5.659 0.982 -0.871 1.00 92.12 113 ALA A C 1
ATOM 865 O O . ALA A 1 113 ? -5.111 -0.117 -0.946 1.00 92.12 113 ALA A O 1
ATOM 866 N N . LEU A 1 114 ? -5.555 1.894 -1.822 1.00 94.81 114 LEU A N 1
ATOM 867 C CA . LEU A 1 114 ? -4.698 1.798 -2.984 1.00 94.81 114 LEU A CA 1
ATOM 868 C C . LEU A 1 114 ? -3.734 2.974 -2.942 1.00 94.81 114 LEU A C 1
ATOM 870 O O . LEU A 1 114 ? -4.156 4.121 -2.813 1.00 94.81 114 LEU A O 1
ATOM 874 N N . VAL A 1 115 ? -2.447 2.672 -3.055 1.00 96.19 115 VAL A N 1
ATOM 875 C CA . VAL A 1 115 ? -1.380 3.667 -3.152 1.00 96.19 115 VAL A CA 1
ATOM 876 C C . VAL A 1 115 ? -0.567 3.410 -4.409 1.00 96.19 115 VAL A C 1
ATOM 878 O O . VAL A 1 115 ? -0.269 2.263 -4.743 1.00 96.19 115 VAL A O 1
ATOM 881 N N . SER A 1 116 ? -0.210 4.458 -5.139 1.00 96.56 116 SER A N 1
ATOM 882 C CA . SER A 1 116 ? 0.639 4.332 -6.320 1.00 96.56 116 SER A CA 1
ATOM 883 C C . SER A 1 116 ? 1.627 5.478 -6.418 1.00 96.56 116 SER A C 1
ATOM 885 O O . SER A 1 116 ? 1.310 6.609 -6.054 1.00 96.56 116 SER A O 1
ATOM 887 N N . ASN A 1 117 ? 2.830 5.177 -6.897 1.00 96.44 117 ASN A N 1
ATOM 888 C CA . ASN A 1 117 ? 3.880 6.160 -7.118 1.00 96.44 117 ASN A CA 1
ATOM 889 C C . ASN A 1 117 ? 4.846 5.659 -8.197 1.00 96.44 117 ASN A C 1
ATOM 891 O O . ASN A 1 117 ? 4.907 4.460 -8.491 1.00 96.44 117 ASN A O 1
ATOM 895 N N . GLU A 1 118 ? 5.595 6.585 -8.778 1.00 95.19 118 GLU A N 1
ATOM 896 C CA . GLU A 1 118 ? 6.700 6.276 -9.672 1.00 95.19 118 GLU A CA 1
ATOM 897 C C . GLU A 1 118 ? 7.963 5.983 -8.856 1.00 95.19 118 GLU A C 1
ATOM 899 O O . GLU A 1 118 ? 8.294 6.687 -7.902 1.00 95.19 118 GLU A O 1
ATOM 904 N N . LEU A 1 119 ? 8.643 4.905 -9.226 1.00 93.12 119 LEU A N 1
ATOM 905 C CA . LEU A 1 119 ? 9.903 4.451 -8.674 1.00 93.12 119 LEU A CA 1
ATOM 906 C C . LEU A 1 119 ? 10.982 4.634 -9.733 1.00 93.12 119 LEU A C 1
ATOM 908 O O . LEU A 1 119 ? 10.811 4.189 -10.867 1.00 93.12 119 LEU A O 1
ATOM 912 N N . THR A 1 120 ? 12.114 5.202 -9.349 1.00 91.94 120 THR A N 1
ATOM 913 C CA . THR A 1 120 ? 13.343 5.178 -10.140 1.00 91.94 120 THR A CA 1
ATOM 914 C C . THR A 1 120 ? 14.370 4.290 -9.451 1.00 91.94 120 THR A C 1
ATOM 916 O O . THR A 1 120 ? 14.456 4.245 -8.219 1.00 91.94 120 THR A O 1
ATOM 919 N N . PHE A 1 121 ? 15.148 3.549 -10.236 1.00 88.12 121 PHE A N 1
ATOM 920 C CA . PHE A 1 121 ? 16.199 2.680 -9.712 1.00 88.12 121 PHE A CA 1
ATOM 921 C C . PHE A 1 121 ? 17.557 3.286 -10.058 1.00 88.12 121 PHE A C 1
ATOM 923 O O . PHE A 1 121 ? 17.921 3.359 -11.227 1.00 88.12 121 PHE A O 1
ATOM 930 N N . SER A 1 122 ? 18.312 3.731 -9.052 1.00 77.25 122 SER A N 1
ATOM 931 C CA . SER A 1 122 ? 19.682 4.214 -9.260 1.00 77.25 122 SER A CA 1
ATOM 932 C C . SER A 1 122 ? 20.689 3.216 -8.700 1.00 77.25 122 SER A C 1
ATOM 934 O O . SER A 1 122 ? 20.577 2.763 -7.558 1.00 77.25 122 SER A O 1
ATOM 936 N N . ALA A 1 123 ? 21.702 2.888 -9.505 1.00 68.56 123 ALA A N 1
ATOM 937 C CA . ALA A 1 123 ? 22.846 2.081 -9.084 1.00 68.56 123 ALA A CA 1
ATOM 938 C C . ALA A 1 123 ? 23.791 2.851 -8.141 1.00 68.56 123 ALA A C 1
ATOM 940 O O . ALA A 1 123 ? 24.575 2.237 -7.417 1.00 68.56 123 ALA A O 1
ATOM 941 N N . LYS A 1 124 ? 23.719 4.190 -8.127 1.00 62.38 124 LYS A N 1
ATOM 942 C CA . LYS A 1 124 ? 24.476 5.035 -7.204 1.00 62.38 124 LYS A CA 1
ATOM 943 C C . LYS A 1 124 ? 23.574 5.519 -6.080 1.00 62.38 124 LYS A C 1
ATOM 945 O O . LYS A 1 124 ? 22.485 6.042 -6.302 1.00 62.38 124 LYS A O 1
ATOM 950 N N . ALA A 1 125 ? 24.065 5.390 -4.852 1.00 56.22 125 ALA A N 1
ATOM 951 C CA . ALA A 1 125 ? 23.530 6.118 -3.714 1.00 56.22 125 ALA A CA 1
ATOM 952 C C . ALA A 1 125 ? 23.863 7.610 -3.890 1.00 56.22 125 ALA A C 1
ATOM 954 O O . ALA A 1 125 ? 24.769 8.128 -3.244 1.00 56.22 125 ALA A O 1
ATOM 955 N N . ASP A 1 126 ? 23.190 8.289 -4.820 1.00 51.25 126 ASP A N 1
ATOM 956 C CA . ASP A 1 126 ? 23.401 9.715 -5.033 1.00 51.25 126 ASP A CA 1
ATOM 957 C C . ASP A 1 126 ? 22.932 10.462 -3.780 1.00 51.25 126 ASP A C 1
ATOM 959 O O . ASP A 1 126 ? 21.759 10.450 -3.395 1.00 51.25 126 ASP A O 1
ATOM 963 N N . SER A 1 127 ? 23.900 11.072 -3.108 1.00 51.66 127 SER A N 1
ATOM 964 C CA . SER A 1 127 ? 23.788 11.801 -1.847 1.00 51.66 127 SER A CA 1
ATOM 965 C C . SER A 1 127 ? 23.291 13.245 -2.023 1.00 51.66 127 SER A C 1
ATOM 967 O O . SER A 1 127 ? 23.385 14.038 -1.090 1.00 51.66 127 SER A O 1
ATOM 969 N N . SER A 1 128 ? 22.755 13.606 -3.197 1.00 46.28 128 SER A N 1
ATOM 970 C CA . SER A 1 128 ? 22.488 15.004 -3.581 1.00 46.28 128 SER A CA 1
ATOM 971 C C . SER A 1 128 ? 21.045 15.347 -3.966 1.00 46.28 128 SER A C 1
ATOM 973 O O . SER A 1 128 ? 20.781 16.480 -4.356 1.00 46.28 128 SER A O 1
ATOM 975 N N . GLY A 1 129 ? 20.091 14.430 -3.837 1.00 46.25 129 GLY A N 1
ATOM 976 C CA . GLY A 1 129 ? 18.673 14.787 -3.755 1.00 46.25 129 GLY A CA 1
ATOM 977 C C . GLY A 1 129 ? 18.235 14.432 -2.355 1.00 46.25 129 GLY A C 1
ATOM 978 O O . GLY A 1 129 ? 18.366 13.262 -2.013 1.00 46.25 129 GLY A O 1
ATOM 979 N N . THR A 1 130 ? 17.821 15.410 -1.540 1.00 41.09 130 THR A N 1
ATOM 980 C CA . THR A 1 130 ? 17.423 15.209 -0.140 1.00 41.09 130 THR A CA 1
ATOM 981 C C . THR A 1 130 ? 16.664 13.889 -0.013 1.00 41.09 130 THR A C 1
ATOM 983 O O . THR A 1 130 ? 15.519 13.810 -0.463 1.00 41.09 130 THR A O 1
ATOM 986 N N . PRO A 1 131 ? 17.288 12.826 0.527 1.00 47.62 131 PRO A N 1
ATOM 987 C CA . PRO A 1 131 ? 16.553 11.632 0.852 1.00 47.62 131 PRO A CA 1
ATOM 988 C C . PRO A 1 131 ? 15.731 12.085 2.043 1.00 47.62 131 PRO A C 1
ATOM 990 O O . PRO A 1 131 ? 16.281 12.255 3.129 1.00 47.62 131 PRO A O 1
ATOM 993 N N . THR A 1 132 ? 14.451 12.402 1.842 1.00 46.78 132 THR A N 1
ATOM 994 C CA . THR A 1 132 ? 13.533 12.514 2.971 1.00 46.78 132 THR A CA 1
ATOM 995 C C . THR A 1 132 ? 13.737 11.234 3.750 1.00 46.78 132 THR A C 1
ATOM 997 O O . THR A 1 132 ? 13.464 10.159 3.214 1.00 46.78 132 THR A O 1
ATOM 1000 N N . SER A 1 133 ? 14.369 11.360 4.922 1.00 46.66 133 SER A N 1
ATOM 1001 C CA . SER A 1 133 ? 14.771 10.241 5.752 1.00 46.66 133 SER A CA 1
ATOM 1002 C C . SER A 1 133 ? 13.613 9.270 5.796 1.00 46.66 133 SER A C 1
ATOM 1004 O O . SER A 1 133 ? 12.556 9.578 6.346 1.00 46.66 133 SER A O 1
ATOM 1006 N N . ALA A 1 134 ? 13.824 8.119 5.166 1.00 49.44 134 ALA A N 1
ATOM 1007 C CA . ALA A 1 134 ? 13.050 6.931 5.402 1.00 49.44 134 ALA A CA 1
ATOM 1008 C C . ALA A 1 134 ? 13.220 6.617 6.889 1.00 49.44 134 ALA A C 1
ATOM 1010 O O . ALA A 1 134 ? 14.151 5.926 7.290 1.00 49.44 134 ALA A O 1
ATOM 1011 N N . ILE A 1 135 ? 12.355 7.185 7.722 1.00 49.69 135 ILE A N 1
ATOM 1012 C CA . ILE A 1 135 ? 12.032 6.542 8.981 1.00 49.69 135 ILE A CA 1
ATOM 1013 C C . ILE A 1 135 ? 11.293 5.282 8.551 1.00 49.69 135 ILE A C 1
ATOM 1015 O O . ILE A 1 135 ? 10.268 5.357 7.870 1.00 49.69 135 ILE A O 1
ATOM 1019 N N . GLU A 1 136 ? 11.917 4.136 8.804 1.00 54.97 136 GLU A N 1
ATOM 1020 C CA . GLU A 1 136 ? 11.548 2.891 8.156 1.00 54.97 136 GLU A CA 1
ATOM 1021 C C . GLU A 1 136 ? 10.076 2.548 8.428 1.00 54.97 136 GLU A C 1
ATOM 1023 O O . GLU A 1 136 ? 9.664 2.427 9.577 1.00 54.97 136 GLU A O 1
ATOM 1028 N N . PRO A 1 137 ? 9.249 2.322 7.402 1.00 53.75 137 PRO A N 1
ATOM 1029 C CA . PRO A 1 137 ? 7.852 1.932 7.576 1.00 53.75 137 PRO A CA 1
ATOM 1030 C C . PRO A 1 137 ? 7.674 0.539 8.188 1.00 53.75 137 PRO A C 1
ATOM 1032 O O . PRO A 1 137 ? 6.576 0.192 8.638 1.00 53.75 137 PRO A O 1
ATOM 1035 N N . VAL A 1 138 ? 8.752 -0.250 8.218 1.00 59.66 138 VAL A N 1
ATOM 1036 C CA . VAL A 1 138 ? 8.877 -1.440 9.061 1.00 59.66 138 VAL A CA 1
ATOM 1037 C C . VAL A 1 138 ? 8.669 -1.053 10.526 1.00 59.66 138 VAL A C 1
ATOM 1039 O O . VAL A 1 138 ? 7.912 -1.721 11.222 1.00 59.66 138 VAL A O 1
ATOM 1042 N N . GLU A 1 139 ? 9.227 0.075 10.959 1.00 72.81 139 GLU A N 1
ATOM 1043 C CA . GLU A 1 139 ? 9.111 0.586 12.318 1.00 72.81 139 GLU A CA 1
ATOM 1044 C C . GLU A 1 139 ? 7.671 0.993 12.658 1.00 72.81 139 GLU A C 1
ATOM 1046 O O . GLU A 1 139 ? 7.230 0.725 13.767 1.00 72.81 139 GLU A O 1
ATOM 1051 N N . ILE A 1 140 ? 6.893 1.576 11.733 1.00 79.56 140 ILE A N 1
ATOM 1052 C CA . ILE A 1 140 ? 5.484 1.940 11.998 1.00 79.56 140 ILE A CA 1
ATOM 1053 C C . ILE A 1 140 ? 4.637 0.690 12.219 1.00 79.56 140 ILE A C 1
ATOM 1055 O O . ILE A 1 140 ? 3.942 0.590 13.228 1.00 79.56 140 ILE A O 1
ATOM 1059 N N . VAL A 1 141 ? 4.695 -0.275 11.295 1.00 74.88 141 VAL A N 1
ATOM 1060 C CA . VAL A 1 141 ? 3.910 -1.514 11.408 1.00 74.88 141 VAL A CA 1
ATOM 1061 C C . VAL A 1 141 ? 4.335 -2.285 12.654 1.00 74.88 141 VAL A C 1
ATOM 1063 O O . VAL A 1 141 ? 3.475 -2.717 13.417 1.00 74.88 141 VAL A O 1
ATOM 1066 N N . GLN A 1 142 ? 5.639 -2.373 12.926 1.00 79.06 142 GLN A N 1
ATOM 1067 C CA . GLN A 1 142 ? 6.157 -2.990 14.147 1.00 79.06 142 GLN A CA 1
ATOM 1068 C C . GLN A 1 142 ? 5.725 -2.240 15.411 1.00 79.06 142 GLN A C 1
ATOM 1070 O O . GLN A 1 142 ? 5.347 -2.883 16.386 1.00 79.06 142 GLN A O 1
ATOM 1075 N N . LYS A 1 143 ? 5.728 -0.901 15.412 1.00 84.75 143 LYS A N 1
ATOM 1076 C CA . LYS A 1 143 ? 5.269 -0.077 16.542 1.00 84.75 143 LYS A CA 1
ATOM 1077 C C . LYS A 1 143 ? 3.778 -0.258 16.790 1.00 84.75 143 LYS A C 1
ATOM 1079 O O . LYS A 1 143 ? 3.388 -0.442 17.939 1.00 84.75 143 LYS A O 1
ATOM 1084 N N . LEU A 1 144 ? 2.952 -0.250 15.745 1.00 86.44 144 LEU A N 1
ATOM 1085 C CA . LEU A 1 144 ? 1.511 -0.490 15.856 1.00 86.44 144 LEU A CA 1
ATOM 1086 C C . LEU A 1 144 ? 1.219 -1.922 16.330 1.00 86.44 144 LEU A C 1
ATOM 1088 O O . LEU A 1 144 ? 0.350 -2.124 17.180 1.00 86.44 144 LEU A O 1
ATOM 1092 N N . GLU A 1 145 ? 1.968 -2.913 15.845 1.00 85.44 145 GLU A N 1
ATOM 1093 C CA . GLU A 1 145 ? 1.829 -4.307 16.273 1.00 85.44 145 GLU A CA 1
ATOM 1094 C C . GLU A 1 145 ? 2.288 -4.511 17.725 1.00 85.44 145 GLU A C 1
ATOM 1096 O O . GLU A 1 145 ? 1.595 -5.166 18.504 1.00 85.44 145 GLU A O 1
ATOM 1101 N N . ALA A 1 146 ? 3.412 -3.913 18.127 1.00 88.94 146 ALA A N 1
ATOM 1102 C CA . ALA A 1 146 ? 3.904 -3.939 19.503 1.00 88.94 146 ALA A CA 1
ATOM 1103 C C . ALA A 1 146 ? 2.932 -3.240 20.461 1.00 88.94 146 ALA A C 1
ATOM 1105 O O . ALA A 1 146 ? 2.645 -3.761 21.538 1.00 88.94 146 ALA A O 1
ATOM 1106 N N . LEU A 1 147 ? 2.368 -2.102 20.049 1.00 91.69 147 LEU A N 1
ATOM 1107 C CA . LEU A 1 147 ? 1.361 -1.375 20.816 1.00 91.69 147 LEU A CA 1
ATOM 1108 C C . LEU A 1 147 ? 0.082 -2.206 20.985 1.00 91.69 147 LEU A C 1
ATOM 1110 O O . LEU A 1 147 ? -0.484 -2.259 22.076 1.00 91.69 147 LEU A O 1
ATOM 1114 N N . LYS A 1 148 ? -0.340 -2.917 19.933 1.00 88.88 148 LYS A N 1
ATOM 1115 C CA . LYS A 1 148 ? -1.460 -3.856 20.013 1.00 88.88 148 LYS A CA 1
ATOM 1116 C C . LYS A 1 148 ? -1.162 -5.024 20.957 1.00 88.88 148 LYS A C 1
ATOM 1118 O O . LYS A 1 148 ? -2.010 -5.348 21.780 1.00 88.88 148 LYS A O 1
ATOM 1123 N N . LYS A 1 149 ? 0.029 -5.625 20.882 1.00 91.31 149 LYS A N 1
ATOM 1124 C CA . LYS A 1 149 ? 0.442 -6.695 21.807 1.00 91.31 149 LYS A CA 1
ATOM 1125 C C . LYS A 1 149 ? 0.435 -6.212 23.257 1.00 91.31 149 LYS A C 1
ATOM 1127 O O . LYS A 1 149 ? -0.062 -6.926 24.120 1.00 91.31 149 LYS A O 1
ATOM 1132 N N . ALA A 1 150 ? 0.910 -4.992 23.518 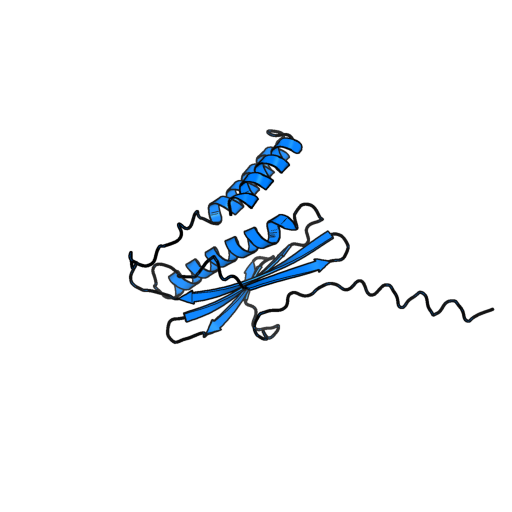1.00 93.06 150 ALA A N 1
ATOM 1133 C CA . ALA A 1 150 ? 0.869 -4.388 24.848 1.00 93.06 150 ALA A CA 1
ATOM 1134 C C . ALA A 1 150 ? -0.572 -4.246 25.373 1.00 93.06 150 ALA A C 1
ATOM 1136 O O . ALA A 1 150 ? -0.834 -4.621 26.513 1.00 93.06 150 ALA A O 1
ATOM 1137 N N . LEU A 1 151 ? -1.516 -3.794 24.539 1.00 92.81 151 LEU A N 1
ATOM 1138 C CA . LEU A 1 151 ? -2.936 -3.740 24.904 1.00 92.81 151 LEU A CA 1
ATOM 1139 C C . LEU A 1 151 ? -3.511 -5.140 25.167 1.00 92.81 151 LEU A C 1
ATOM 1141 O O . LEU A 1 151 ? -4.128 -5.361 26.204 1.00 92.81 151 LEU A O 1
ATOM 1145 N N . ASP A 1 152 ? -3.283 -6.086 24.251 1.00 90.88 152 ASP A N 1
ATOM 1146 C CA . ASP A 1 152 ? -3.822 -7.452 24.339 1.00 90.88 152 ASP A CA 1
ATOM 1147 C C . ASP A 1 152 ? -3.278 -8.198 25.581 1.00 90.88 152 ASP A C 1
ATOM 1149 O O . ASP A 1 152 ? -3.960 -9.041 26.157 1.00 90.88 152 ASP A O 1
ATOM 1153 N N . SER A 1 153 ? -2.065 -7.855 26.028 1.00 93.69 153 SER A N 1
ATOM 1154 C CA . SER A 1 153 ? -1.451 -8.359 27.268 1.00 93.69 153 SER A CA 1
ATOM 1155 C C . SER A 1 153 ? -1.861 -7.610 28.546 1.00 93.69 153 SER A C 1
ATOM 1157 O O . SER A 1 153 ? -1.440 -7.996 29.635 1.00 93.69 153 SER 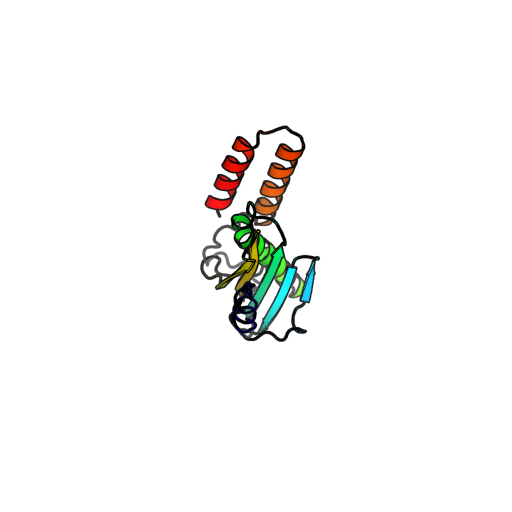A O 1
ATOM 1159 N N . GLY A 1 154 ? -2.653 -6.539 28.436 1.00 94.56 154 GLY A N 1
ATOM 1160 C CA . GLY A 1 154 ? -3.074 -5.710 29.569 1.00 94.56 154 GLY A CA 1
ATOM 1161 C C . GLY A 1 154 ? -1.986 -4.794 30.144 1.00 94.56 154 GLY A C 1
ATOM 1162 O O . GLY A 1 154 ? -2.176 -4.255 31.231 1.00 94.56 154 GLY A O 1
ATOM 1163 N N . LEU A 1 155 ? -0.856 -4.605 29.445 1.00 95.38 155 LEU A N 1
ATOM 1164 C CA . LEU A 1 155 ? 0.228 -3.713 29.884 1.00 95.38 155 LEU A CA 1
ATOM 1165 C C . LEU A 1 155 ? -0.139 -2.226 29.790 1.00 95.38 155 LEU A C 1
ATOM 1167 O O . LEU A 1 155 ? 0.445 -1.411 30.499 1.00 95.38 155 LEU A O 1
ATOM 1171 N N . ILE A 1 156 ? -1.058 -1.877 28.892 1.00 95.62 156 ILE A N 1
ATOM 1172 C CA . ILE A 1 156 ? -1.556 -0.513 28.693 1.00 95.62 156 ILE A CA 1
ATOM 1173 C C . ILE A 1 156 ? -3.081 -0.522 28.654 1.00 95.62 156 ILE A C 1
ATOM 1175 O O . ILE A 1 156 ? -3.689 -1.524 28.262 1.00 95.62 156 ILE A O 1
ATOM 1179 N N . THR A 1 157 ? -3.708 0.593 29.025 1.00 95.38 157 THR A N 1
ATOM 1180 C CA . THR A 1 157 ? -5.168 0.727 28.913 1.00 95.38 157 THR A CA 1
ATOM 1181 C C . THR A 1 157 ? -5.600 1.005 27.473 1.00 95.38 157 THR A C 1
ATOM 1183 O O . THR A 1 157 ? -4.800 1.376 26.606 1.00 95.38 157 THR A O 1
ATOM 1186 N N . LYS A 1 158 ? -6.906 0.865 27.206 1.00 92.19 158 LYS A N 1
ATOM 1187 C CA . LYS A 1 158 ? -7.485 1.220 25.905 1.00 92.19 158 LYS A CA 1
ATOM 1188 C C . LYS A 1 158 ? -7.279 2.706 25.582 1.00 92.19 158 LYS A C 1
ATOM 1190 O O . LYS A 1 158 ? -6.954 3.021 24.440 1.00 92.19 158 LYS A O 1
ATOM 1195 N N . GLU A 1 159 ? -7.412 3.614 26.555 1.00 93.06 159 GLU A N 1
ATOM 1196 C CA . GLU A 1 159 ? -7.157 5.042 26.307 1.00 93.06 159 GLU A CA 1
ATOM 1197 C C . GLU A 1 159 ? -5.691 5.311 25.937 1.00 93.06 159 GLU A C 1
ATOM 1199 O O . GLU A 1 159 ? -5.408 6.111 25.042 1.00 93.06 159 GLU A O 1
ATOM 1204 N N . GLU A 1 160 ? -4.745 4.635 26.595 1.00 91.75 160 GLU A N 1
ATOM 1205 C CA . GLU A 1 160 ? -3.317 4.785 26.304 1.00 91.75 160 GLU A CA 1
ATOM 1206 C C . GLU A 1 160 ? -2.943 4.250 24.923 1.00 91.75 160 GLU A C 1
ATOM 1208 O O . GLU A 1 160 ? -2.126 4.867 24.230 1.00 91.75 160 GLU A O 1
ATOM 1213 N N . TYR A 1 161 ? -3.555 3.132 24.525 1.00 93.38 161 TYR A N 1
ATOM 1214 C CA . TYR A 1 161 ? -3.430 2.574 23.185 1.00 93.38 161 TYR A CA 1
ATOM 1215 C C . TYR A 1 161 ? -3.881 3.586 22.128 1.00 93.38 161 TYR A C 1
ATOM 1217 O O . TYR A 1 161 ? -3.095 3.919 21.242 1.00 93.38 161 TYR A O 1
ATOM 1225 N N . GLU A 1 162 ? -5.094 4.133 22.242 1.00 90.06 162 GLU A N 1
ATOM 1226 C CA . GLU A 1 162 ? -5.629 5.063 21.238 1.00 90.06 162 GLU A CA 1
ATOM 1227 C C . GLU A 1 162 ? -4.805 6.355 21.143 1.00 90.06 162 GLU A C 1
ATOM 1229 O O . GLU A 1 162 ? -4.517 6.830 20.041 1.00 90.06 162 GLU A O 1
ATOM 1234 N N . ARG A 1 163 ? -4.339 6.895 22.278 1.00 94.00 163 ARG A N 1
ATOM 1235 C CA . ARG A 1 163 ? -3.465 8.079 22.291 1.00 94.00 163 ARG A CA 1
ATOM 1236 C C . ARG A 1 163 ? -2.142 7.817 21.566 1.00 94.00 163 ARG A C 1
ATOM 1238 O O . ARG A 1 163 ? -1.781 8.569 20.665 1.00 94.00 163 ARG A O 1
ATOM 1245 N N . LYS A 1 164 ? -1.434 6.740 21.926 1.00 90.94 164 LYS A N 1
ATOM 1246 C CA . LYS A 1 164 ? -0.132 6.393 21.324 1.00 90.94 164 LYS A CA 1
ATOM 1247 C C . LYS A 1 164 ? -0.264 6.016 19.851 1.00 90.94 164 LYS A C 1
ATOM 1249 O O . LYS A 1 164 ? 0.597 6.364 19.050 1.00 90.94 164 LYS A O 1
ATOM 1254 N N . LYS A 1 165 ? -1.345 5.326 19.485 1.00 87.50 165 LYS A N 1
ATOM 1255 C CA . LYS A 1 165 ? -1.678 5.012 18.094 1.00 87.50 165 LYS A CA 1
ATOM 1256 C C . LYS A 1 165 ? -1.839 6.293 17.284 1.00 87.50 165 LYS A C 1
ATOM 1258 O O . LYS A 1 165 ? -1.210 6.419 16.239 1.00 87.50 165 LYS A O 1
ATOM 1263 N N . LYS A 1 166 ? -2.615 7.259 17.781 1.00 87.69 166 LYS A N 1
ATOM 1264 C CA . LYS A 1 166 ? -2.798 8.555 17.121 1.00 87.69 166 LYS A CA 1
ATOM 1265 C C . LYS A 1 166 ? -1.472 9.300 16.938 1.00 87.69 166 LYS A C 1
ATOM 1267 O O . LYS A 1 166 ? -1.189 9.734 15.830 1.00 87.69 166 LYS A O 1
ATOM 1272 N N . GLU A 1 167 ? -0.633 9.370 17.972 1.00 87.62 167 GLU A N 1
ATOM 1273 C CA . GLU A 1 167 ? 0.701 9.993 17.890 1.00 87.62 167 GLU A CA 1
ATOM 1274 C C . GLU A 1 167 ? 1.600 9.338 16.827 1.00 87.62 167 GLU A C 1
ATOM 1276 O O . GLU A 1 167 ? 2.319 10.026 16.102 1.00 87.62 167 GLU A O 1
ATOM 1281 N N . ILE A 1 168 ? 1.566 8.003 16.724 1.00 86.44 168 ILE A N 1
ATOM 1282 C CA . ILE A 1 168 ? 2.317 7.264 15.702 1.00 86.44 168 ILE A CA 1
ATOM 1283 C C . ILE A 1 168 ? 1.768 7.563 14.310 1.00 86.44 168 ILE A C 1
ATOM 1285 O O . ILE A 1 168 ? 2.560 7.680 13.391 1.00 86.44 168 ILE A O 1
ATOM 1289 N N . LEU A 1 169 ? 0.454 7.685 14.133 1.00 80.31 169 LEU A N 1
ATOM 1290 C CA . LEU A 1 169 ? -0.133 7.958 12.820 1.00 80.31 169 LEU A CA 1
ATOM 1291 C C . LEU A 1 169 ? 0.017 9.425 12.389 1.00 80.31 169 LEU A C 1
ATOM 1293 O O . LEU A 1 169 ? 0.151 9.668 11.204 1.00 80.31 169 LEU A O 1
ATOM 1297 N N . GLU A 1 170 ? 0.016 10.396 13.308 1.00 79.31 170 GLU A N 1
ATOM 1298 C CA . GLU A 1 170 ? 0.172 11.828 12.976 1.00 79.31 170 GLU A CA 1
ATOM 1299 C C . GLU A 1 170 ? 1.605 12.213 12.590 1.00 79.31 170 GLU A C 1
ATOM 1301 O O . GLU A 1 170 ? 1.825 13.222 11.922 1.00 79.31 170 GLU A O 1
ATOM 1306 N N . ARG A 1 171 ? 2.599 11.439 13.036 1.00 73.06 171 ARG A N 1
ATOM 1307 C CA . ARG A 1 171 ? 4.015 11.703 12.745 1.00 73.06 171 ARG A CA 1
ATOM 1308 C C . ARG A 1 171 ? 4.425 11.287 11.320 1.00 73.06 171 ARG A C 1
ATOM 1310 O O . ARG A 1 171 ? 5.535 11.632 10.913 1.00 73.06 171 ARG A O 1
ATOM 1317 N N . TYR A 1 172 ? 3.579 10.562 10.588 1.00 60.38 172 TYR A N 1
ATOM 1318 C CA . TYR A 1 172 ? 3.900 9.946 9.293 1.00 60.38 172 TYR A CA 1
ATOM 1319 C C . TYR A 1 172 ? 2.812 10.202 8.250 1.00 60.38 172 TYR A C 1
ATOM 1321 O O . TYR A 1 172 ? 3.158 10.166 7.047 1.00 60.38 172 TYR A O 1
#

pLDDT: mean 80.82, std 16.68, range [41.09, 97.69]